Protein AF-A0A3D3JYZ5-F1 (afdb_monomer_lite)

Radius of gyration: 12.78 Å; chains: 1; bounding box: 34×22×33 Å

Foldseek 3Di:
DDEDEECEAEEQEDEEEYEYAAEHAYQEAEEHYEYAAEYAYAEYEEEYHYAAEYYYAAYAYEYHYQEYEYQAYHEEYEHQEYEYQHYNY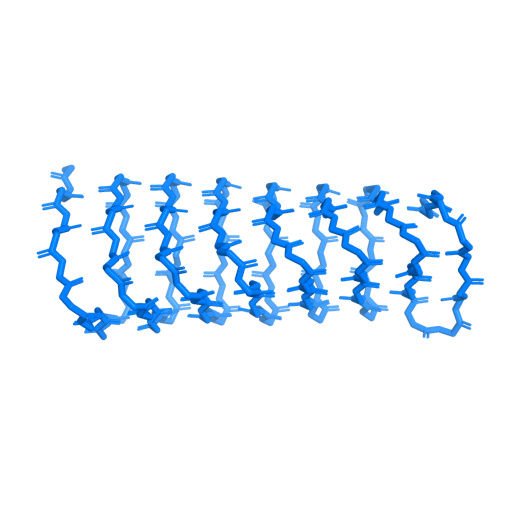KYAHQWYYHNPDIDGGIDD

pLDDT: mean 88.91, std 12.92, range [41.28, 98.38]

Secondary structure (DSSP, 8-state):
-EEEEEEEEEEEEEEEEEEEEEEEEEEEEEEEEEESSEEEEEEEEEEEEESSEEEEEEEEEEEESSEEEEEEEEEEEESSEEEEEEEEEEEEEEEEEETTEEEEEEE-

Sequence (108 aa):
MAIAISAYHHAMITNGISANFYNNTSGKLNGIHVSGFANNSDKGAGITVAAMGNYSENFSGIQLAFFNKAKSMKGVQIGLSNKSDKLKGLQVGLWNKNGKRSLPIFNF

Structure (mmCIF, N/CA/C/O backbone):
data_AF-A0A3D3JYZ5-F1
#
_entry.id   AF-A0A3D3JYZ5-F1
#
loop_
_atom_site.group_PDB
_atom_site.id
_atom_site.type_symbol
_atom_site.label_atom_id
_atom_site.label_alt_id
_atom_site.label_comp_id
_atom_site.label_asym_id
_atom_site.label_entity_id
_atom_site.label_seq_id
_atom_site.pdbx_PDB_ins_code
_atom_site.Cartn_x
_atom_site.Cartn_y
_atom_site.Cartn_z
_atom_site.occupancy
_atom_site.B_iso_or_equiv
_atom_site.auth_seq_id
_atom_site.auth_comp_id
_atom_site.auth_asym_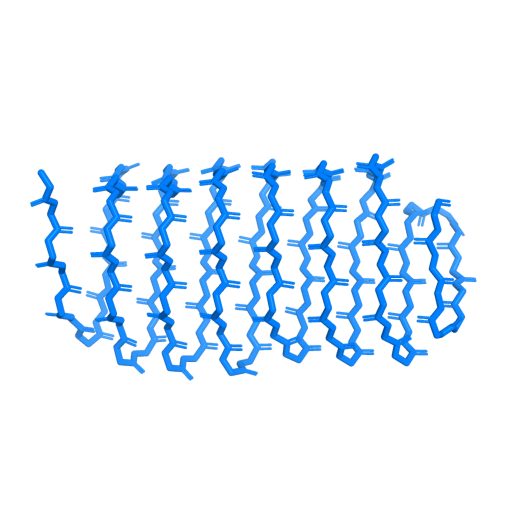id
_atom_site.auth_atom_id
_atom_site.pdbx_PDB_model_num
ATOM 1 N N . MET A 1 1 ? 19.780 -0.769 -8.749 1.00 41.28 1 MET A N 1
ATOM 2 C CA . MET A 1 1 ? 18.498 -0.119 -9.092 1.00 41.28 1 MET A CA 1
ATOM 3 C C . MET A 1 1 ? 17.865 -0.949 -10.193 1.00 41.28 1 MET A C 1
ATOM 5 O O . MET A 1 1 ? 18.405 -0.965 -11.286 1.00 41.28 1 MET A O 1
ATOM 9 N N . ALA A 1 2 ? 16.835 -1.741 -9.883 1.00 45.06 2 ALA A N 1
ATOM 10 C CA . ALA A 1 2 ? 16.169 -2.574 -10.882 1.00 45.06 2 ALA A CA 1
ATOM 11 C C . ALA A 1 2 ? 14.956 -1.809 -11.418 1.00 45.06 2 ALA A C 1
ATOM 13 O O . ALA A 1 2 ? 14.062 -1.493 -10.639 1.00 45.06 2 ALA A O 1
ATOM 14 N N . ILE A 1 3 ? 14.963 -1.478 -12.710 1.00 51.19 3 ILE A N 1
ATOM 15 C CA . ILE A 1 3 ? 13.788 -0.994 -13.439 1.00 51.19 3 ILE A CA 1
ATOM 16 C C . ILE A 1 3 ? 13.176 -2.231 -14.087 1.00 51.19 3 ILE A C 1
ATOM 18 O O . ILE A 1 3 ? 13.735 -2.767 -15.039 1.00 51.19 3 ILE A O 1
ATOM 22 N N . ALA A 1 4 ? 12.078 -2.731 -13.525 1.00 56.44 4 ALA A N 1
ATOM 23 C CA . ALA A 1 4 ? 11.367 -3.881 -14.073 1.00 56.44 4 ALA A CA 1
ATOM 24 C C . ALA A 1 4 ? 10.090 -3.403 -14.770 1.00 56.44 4 ALA A C 1
ATOM 26 O O . ALA A 1 4 ? 9.248 -2.763 -14.133 1.00 56.44 4 ALA A O 1
ATOM 27 N N . ILE A 1 5 ? 9.975 -3.718 -16.064 1.00 56.88 5 ILE A N 1
ATOM 28 C CA . ILE A 1 5 ? 8.751 -3.596 -16.857 1.00 56.88 5 ILE A CA 1
ATOM 29 C C . ILE A 1 5 ? 8.324 -5.012 -17.217 1.00 56.88 5 ILE A C 1
ATOM 31 O O . ILE A 1 5 ? 9.028 -5.704 -17.947 1.00 56.88 5 ILE A O 1
ATOM 35 N N . SER A 1 6 ? 7.209 -5.478 -16.662 1.00 61.19 6 SER A N 1
ATOM 36 C CA . SER A 1 6 ? 6.728 -6.839 -16.911 1.00 61.19 6 SER A CA 1
ATOM 37 C C . SER A 1 6 ? 5.203 -6.897 -16.941 1.00 61.19 6 SER A C 1
ATOM 39 O O . SER A 1 6 ? 4.525 -6.112 -16.274 1.00 61.19 6 SER A O 1
ATOM 41 N N . ALA A 1 7 ? 4.654 -7.827 -17.727 1.00 58.66 7 ALA A N 1
ATOM 42 C CA . ALA A 1 7 ? 3.223 -8.126 -17.707 1.00 58.66 7 ALA A CA 1
ATOM 43 C C . ALA A 1 7 ? 2.822 -8.735 -16.351 1.00 58.66 7 ALA A C 1
ATOM 45 O O . ALA A 1 7 ? 1.849 -8.300 -15.740 1.00 58.66 7 ALA A O 1
ATOM 46 N N . TYR A 1 8 ? 3.643 -9.659 -15.841 1.00 54.28 8 TYR A N 1
ATOM 47 C CA . TYR A 1 8 ? 3.535 -10.256 -14.513 1.00 54.28 8 TYR A CA 1
ATOM 48 C C . TYR A 1 8 ? 4.908 -10.261 -13.845 1.00 54.28 8 TYR A C 1
ATOM 50 O O . TYR A 1 8 ? 5.860 -10.812 -14.396 1.00 54.28 8 TYR A O 1
ATOM 58 N N . HIS A 1 9 ? 5.000 -9.680 -12.649 1.00 61.19 9 HIS A N 1
ATOM 59 C CA . HIS A 1 9 ? 6.225 -9.695 -11.856 1.00 61.19 9 HIS A CA 1
ATOM 60 C C . HIS A 1 9 ? 6.062 -10.655 -10.680 1.00 61.19 9 HIS A C 1
ATOM 62 O O . HIS A 1 9 ? 5.238 -10.406 -9.797 1.00 61.19 9 HIS A O 1
ATOM 68 N N . HIS A 1 10 ? 6.846 -11.734 -10.654 1.00 66.62 10 HIS A N 1
ATOM 69 C CA . HIS A 1 10 ? 6.949 -12.633 -9.507 1.00 66.62 10 HIS A CA 1
ATOM 70 C C . HIS A 1 10 ? 8.393 -12.626 -9.007 1.00 66.62 10 HIS A C 1
ATOM 72 O O . HIS A 1 10 ? 9.286 -13.130 -9.685 1.00 66.62 10 HIS A O 1
ATOM 78 N N . ALA A 1 11 ? 8.642 -12.017 -7.849 1.00 66.31 11 ALA A N 1
ATOM 79 C CA . ALA A 1 11 ? 9.991 -11.905 -7.301 1.00 66.31 11 ALA A CA 1
ATOM 80 C C . ALA A 1 11 ? 9.994 -12.082 -5.784 1.00 66.31 11 ALA A C 1
ATOM 82 O O . ALA A 1 11 ? 9.121 -11.590 -5.080 1.00 66.31 11 ALA A O 1
ATOM 83 N N . MET A 1 12 ? 11.017 -12.728 -5.227 1.00 67.19 12 MET A N 1
ATOM 84 C CA . MET A 1 12 ? 11.136 -12.802 -3.765 1.00 67.19 12 MET A CA 1
ATOM 85 C C . MET A 1 12 ? 11.410 -11.424 -3.144 1.00 67.19 12 MET A C 1
ATOM 87 O O . MET A 1 12 ? 10.948 -11.134 -2.040 1.00 67.19 12 MET A O 1
ATOM 91 N N . ILE A 1 13 ? 12.149 -10.565 -3.854 1.00 74.44 13 ILE A N 1
ATOM 92 C CA . ILE A 1 13 ? 12.526 -9.222 -3.412 1.00 74.44 13 ILE A CA 1
ATOM 93 C C . ILE A 1 13 ? 12.553 -8.285 -4.622 1.00 74.44 13 ILE A C 1
ATOM 95 O O . ILE A 1 13 ? 13.310 -8.516 -5.561 1.00 74.44 13 ILE A O 1
ATOM 99 N N . THR A 1 14 ? 11.797 -7.193 -4.557 1.00 79.88 14 THR A N 1
ATOM 100 C CA . THR A 1 14 ? 11.831 -6.105 -5.537 1.00 79.88 14 THR A CA 1
ATOM 101 C C . THR A 1 14 ? 12.258 -4.832 -4.820 1.00 79.88 14 THR A C 1
ATOM 103 O O . THR A 1 14 ? 11.515 -4.320 -3.986 1.00 79.88 14 THR A O 1
ATOM 106 N N . ASN A 1 15 ? 13.461 -4.334 -5.118 1.00 84.38 15 ASN A N 1
ATOM 107 C CA . ASN A 1 15 ? 13.972 -3.072 -4.579 1.00 84.38 15 ASN A CA 1
ATOM 108 C C . ASN A 1 15 ? 14.173 -2.059 -5.716 1.00 84.38 15 ASN A C 1
ATOM 110 O O . ASN A 1 15 ? 14.859 -2.366 -6.696 1.00 84.38 15 ASN A O 1
ATOM 114 N N . GLY A 1 16 ? 13.663 -0.839 -5.560 1.00 87.38 16 GLY A N 1
ATOM 115 C CA . GLY A 1 16 ? 13.878 0.261 -6.502 1.00 87.38 16 GLY A CA 1
ATOM 116 C C . GLY A 1 16 ? 12.583 0.800 -7.096 1.00 87.38 16 GLY A C 1
ATOM 117 O O . GLY A 1 16 ? 11.636 1.068 -6.364 1.00 87.38 16 GLY A O 1
ATOM 118 N N . ILE A 1 17 ? 12.566 1.016 -8.412 1.00 85.94 17 ILE A N 1
ATOM 119 C CA . ILE A 1 17 ? 11.413 1.569 -9.127 1.00 85.94 17 ILE A CA 1
ATOM 120 C C . ILE A 1 17 ? 10.905 0.513 -10.105 1.00 85.94 17 ILE A C 1
ATOM 122 O O . ILE A 1 17 ? 11.662 0.078 -10.964 1.00 85.94 17 ILE A O 1
ATOM 126 N N . SER A 1 18 ? 9.640 0.104 -10.014 1.00 85.75 18 SER A N 1
ATOM 127 C CA . SER A 1 18 ? 9.058 -0.854 -10.970 1.00 85.75 18 SER A CA 1
ATOM 128 C C . SER A 1 18 ? 7.757 -0.344 -11.572 1.00 85.75 18 SER A C 1
ATOM 130 O O . SER A 1 18 ? 6.948 0.238 -10.849 1.00 85.75 18 SER A O 1
ATOM 132 N N . ALA A 1 19 ? 7.520 -0.659 -12.843 1.00 83.31 19 ALA A N 1
ATOM 133 C CA . ALA A 1 19 ? 6.271 -0.385 -13.542 1.00 83.31 19 ALA A CA 1
ATOM 134 C C . ALA A 1 19 ? 5.737 -1.689 -14.153 1.00 83.31 19 ALA A C 1
ATOM 136 O O . ALA A 1 19 ? 6.328 -2.223 -15.082 1.00 83.31 19 ALA A O 1
ATOM 137 N N . ASN A 1 20 ? 4.636 -2.233 -13.641 1.00 83.25 20 ASN A N 1
ATOM 138 C CA . ASN A 1 20 ? 4.088 -3.518 -14.090 1.00 83.25 20 ASN A CA 1
ATOM 139 C C . ASN A 1 20 ? 2.750 -3.309 -14.798 1.00 83.25 20 ASN A C 1
ATOM 141 O O . ASN A 1 20 ? 1.953 -2.473 -14.381 1.00 83.25 20 ASN A O 1
ATOM 145 N N . PHE A 1 21 ? 2.477 -4.072 -15.854 1.00 76.12 21 PHE A N 1
ATOM 146 C CA . PHE A 1 21 ? 1.260 -3.880 -16.650 1.00 76.12 21 PHE A CA 1
ATOM 147 C C . PHE A 1 21 ? 0.014 -4.453 -15.960 1.00 76.12 21 PHE A C 1
ATOM 149 O O . PHE A 1 21 ? -1.027 -3.808 -15.956 1.00 76.12 21 PHE A O 1
ATOM 156 N N . TYR A 1 22 ? 0.123 -5.630 -15.334 1.00 75.69 22 TYR A N 1
ATOM 157 C CA . TYR A 1 22 ? -0.970 -6.248 -14.577 1.00 75.69 22 TYR A CA 1
ATOM 158 C C . TYR A 1 22 ? -0.644 -6.330 -13.087 1.00 75.69 22 TYR A C 1
ATOM 160 O O . TYR A 1 22 ? -1.026 -5.442 -12.324 1.00 75.69 22 TYR A O 1
ATOM 168 N N . ASN A 1 23 ? 0.073 -7.374 -12.664 1.00 75.75 23 ASN A N 1
ATOM 169 C CA . ASN A 1 23 ? 0.257 -7.684 -11.249 1.00 75.75 23 ASN A CA 1
ATOM 170 C C . ASN A 1 23 ? 1.727 -7.740 -10.850 1.00 75.75 23 ASN A C 1
ATOM 172 O O . ASN A 1 23 ? 2.553 -8.343 -11.539 1.00 75.75 23 ASN A O 1
ATOM 176 N N . ASN A 1 24 ? 2.018 -7.194 -9.670 1.00 76.56 24 ASN A N 1
ATOM 177 C CA . ASN A 1 24 ? 3.263 -7.442 -8.958 1.00 76.56 24 ASN A CA 1
ATOM 178 C C . ASN A 1 24 ? 2.983 -8.315 -7.737 1.00 76.56 24 ASN A C 1
ATOM 180 O O . ASN A 1 24 ? 2.276 -7.894 -6.829 1.00 76.56 24 ASN A O 1
ATOM 184 N N . THR A 1 25 ? 3.525 -9.528 -7.713 1.00 80.12 25 THR A N 1
ATOM 185 C CA . THR A 1 25 ? 3.512 -10.393 -6.532 1.00 80.12 25 THR A CA 1
ATOM 186 C C . THR A 1 25 ? 4.944 -10.534 -6.048 1.00 80.12 25 THR A C 1
ATOM 188 O O . THR A 1 25 ? 5.737 -11.231 -6.679 1.00 80.12 25 THR A O 1
ATOM 191 N N . SER A 1 26 ? 5.288 -9.867 -4.945 1.00 78.44 26 SER A N 1
ATOM 192 C CA . SER A 1 26 ? 6.632 -9.977 -4.378 1.00 78.44 26 SER A CA 1
ATOM 193 C C . SER A 1 26 ? 6.643 -10.170 -2.875 1.00 78.44 26 SER A C 1
ATOM 195 O O . SER A 1 26 ? 5.990 -9.423 -2.162 1.00 78.44 26 SER A O 1
ATOM 197 N N . GLY A 1 27 ? 7.464 -11.090 -2.364 1.00 82.31 27 GLY A N 1
ATOM 198 C CA . GLY A 1 27 ? 7.608 -11.283 -0.913 1.00 82.31 27 GLY A CA 1
ATOM 199 C C . GLY A 1 27 ? 8.053 -9.998 -0.200 1.00 82.31 27 GLY A C 1
ATOM 200 O O . GLY A 1 27 ? 7.463 -9.589 0.802 1.00 82.31 27 GLY A O 1
ATOM 201 N N . LYS A 1 28 ? 9.057 -9.306 -0.755 1.00 85.88 28 LYS A N 1
ATOM 202 C CA . LYS A 1 28 ? 9.489 -7.968 -0.320 1.00 85.88 28 LYS A CA 1
ATOM 203 C C . LYS A 1 28 ? 9.368 -6.943 -1.440 1.00 85.88 28 LYS A C 1
ATOM 205 O O . LYS A 1 28 ? 9.814 -7.207 -2.553 1.00 85.88 28 LYS A O 1
ATOM 210 N N . LEU A 1 29 ? 8.829 -5.769 -1.129 1.00 88.06 29 LEU A N 1
ATOM 211 C CA . LEU A 1 29 ? 8.508 -4.738 -2.114 1.00 88.06 29 LEU A CA 1
ATOM 212 C C . LEU A 1 29 ? 8.928 -3.360 -1.565 1.00 88.06 29 LEU A C 1
ATOM 214 O O . LEU A 1 29 ? 8.201 -2.752 -0.780 1.00 88.06 29 LEU A O 1
ATOM 218 N N . ASN A 1 30 ? 10.145 -2.913 -1.896 1.00 91.50 30 ASN A N 1
ATOM 219 C CA . ASN A 1 30 ? 10.738 -1.687 -1.351 1.00 91.50 30 ASN A CA 1
ATOM 220 C C . ASN A 1 30 ? 11.058 -0.655 -2.439 1.00 91.50 30 ASN A C 1
ATOM 222 O O . ASN A 1 30 ? 11.884 -0.907 -3.317 1.00 91.50 30 ASN A O 1
ATOM 226 N N . GLY A 1 31 ? 10.512 0.550 -2.304 1.00 92.69 31 GLY A N 1
ATOM 227 C CA . GLY A 1 31 ? 10.744 1.662 -3.221 1.00 92.69 31 GLY A CA 1
ATOM 228 C C . GLY A 1 31 ? 9.447 2.191 -3.820 1.00 92.69 31 GLY A C 1
ATOM 229 O O . GLY A 1 31 ? 8.475 2.385 -3.092 1.00 92.69 31 GLY A O 1
ATOM 230 N N . ILE A 1 32 ? 9.439 2.478 -5.122 1.00 92.56 32 ILE A N 1
ATOM 231 C CA . ILE A 1 32 ? 8.287 3.054 -5.829 1.00 92.56 32 ILE A CA 1
ATOM 232 C C . ILE A 1 32 ? 7.782 2.049 -6.856 1.00 92.56 32 ILE A C 1
ATOM 234 O O . ILE A 1 32 ? 8.488 1.688 -7.793 1.00 92.56 32 ILE A O 1
ATOM 238 N N . HIS A 1 33 ? 6.545 1.600 -6.703 1.00 91.94 33 HIS A N 1
ATOM 239 C CA . HIS A 1 33 ? 5.998 0.546 -7.542 1.00 91.94 33 HIS A CA 1
ATOM 240 C C . HIS A 1 33 ? 4.646 0.962 -8.089 1.00 91.94 33 HIS A C 1
ATOM 242 O O . HIS A 1 33 ? 3.719 1.234 -7.332 1.00 91.94 33 HIS A O 1
ATOM 248 N N . VAL A 1 34 ? 4.543 0.990 -9.411 1.00 91.44 34 VAL A N 1
ATOM 249 C CA . VAL A 1 34 ? 3.306 1.268 -10.131 1.00 91.44 34 VAL A CA 1
ATOM 250 C C . VAL A 1 34 ? 2.895 -0.013 -10.839 1.00 91.44 34 VAL A C 1
ATOM 252 O O . VAL A 1 34 ? 3.701 -0.613 -11.545 1.00 91.44 34 VAL A O 1
ATOM 255 N N . SER A 1 35 ? 1.659 -0.451 -10.640 1.00 89.81 35 SER A N 1
ATOM 256 C CA . SER A 1 35 ? 1.104 -1.625 -11.312 1.00 89.81 35 SER A CA 1
ATOM 257 C C . SER A 1 35 ? -0.237 -1.275 -11.943 1.00 89.81 35 SER A C 1
ATOM 259 O O . SER A 1 35 ? -1.045 -0.578 -11.337 1.00 89.81 35 SER A O 1
ATOM 261 N N . GLY A 1 36 ? -0.497 -1.750 -13.158 1.00 86.81 36 GLY A N 1
ATOM 262 C CA . GLY A 1 36 ? -1.746 -1.444 -13.855 1.00 86.81 36 GLY A CA 1
ATOM 263 C C . GLY A 1 36 ? -2.979 -2.050 -13.185 1.00 86.81 36 GLY A C 1
ATOM 264 O O . GLY A 1 36 ? -4.047 -1.457 -13.267 1.00 86.81 36 GLY A O 1
ATOM 265 N N . PHE A 1 37 ? -2.848 -3.169 -12.460 1.00 89.81 37 PHE A N 1
ATOM 266 C CA . PHE A 1 37 ? -3.969 -3.830 -11.788 1.00 89.81 37 PHE A CA 1
ATOM 267 C C . PHE A 1 37 ? -3.782 -3.921 -10.269 1.00 89.81 37 PHE A C 1
ATOM 269 O O . PHE A 1 37 ? -4.487 -3.223 -9.538 1.00 89.81 37 PHE A O 1
ATOM 276 N N . ALA A 1 38 ? -2.840 -4.734 -9.773 1.00 90.31 38 ALA A N 1
ATOM 277 C CA . ALA A 1 38 ? -2.642 -4.922 -8.333 1.00 90.31 38 ALA A CA 1
ATOM 278 C C . ALA A 1 38 ? -1.181 -5.147 -7.903 1.00 90.31 38 ALA A C 1
ATOM 280 O O . ALA A 1 38 ? -0.350 -5.663 -8.651 1.00 90.31 38 ALA A O 1
ATOM 281 N N . ASN A 1 39 ? -0.885 -4.803 -6.647 1.00 91.12 39 ASN A N 1
ATOM 282 C CA . ASN A 1 39 ? 0.351 -5.171 -5.952 1.00 91.12 39 ASN A CA 1
ATOM 283 C C . ASN A 1 39 ? 0.025 -6.111 -4.785 1.00 91.12 39 ASN A C 1
ATOM 285 O O . ASN A 1 39 ? -0.890 -5.837 -4.012 1.00 91.12 39 ASN A O 1
ATOM 289 N N . ASN A 1 40 ? 0.793 -7.184 -4.615 1.00 92.00 40 ASN A N 1
ATOM 290 C CA . ASN A 1 40 ? 0.692 -8.112 -3.495 1.00 92.00 40 ASN A CA 1
ATOM 291 C C . ASN A 1 40 ? 2.072 -8.337 -2.870 1.00 92.00 40 ASN A C 1
ATOM 293 O O . ASN A 1 40 ? 3.020 -8.677 -3.581 1.00 92.00 40 ASN A O 1
ATOM 297 N N . SER A 1 41 ? 2.191 -8.151 -1.552 1.00 92.38 41 SER A N 1
ATOM 298 C CA . SER A 1 41 ? 3.471 -8.322 -0.857 1.00 92.38 41 SER A CA 1
ATOM 299 C C . SER A 1 41 ? 3.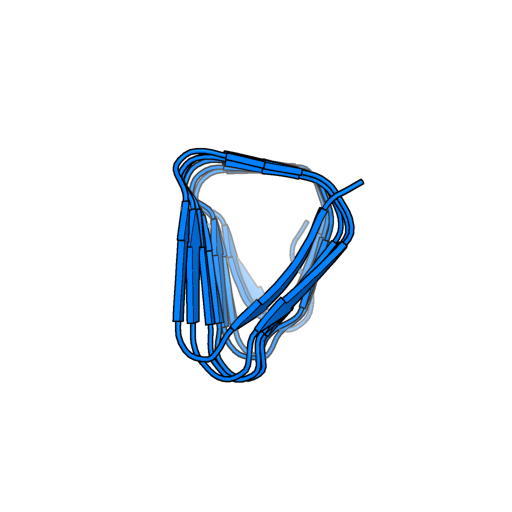387 -8.751 0.600 1.00 92.38 41 SER A C 1
ATOM 301 O O . SER A 1 41 ? 2.515 -8.312 1.335 1.00 92.38 41 SER A O 1
ATOM 303 N N . ASP A 1 42 ? 4.335 -9.550 1.083 1.00 93.00 42 ASP A N 1
ATOM 304 C CA . ASP A 1 42 ? 4.353 -9.900 2.511 1.00 93.00 42 ASP A CA 1
ATOM 305 C C . ASP A 1 42 ? 4.909 -8.745 3.351 1.00 93.00 42 ASP A C 1
ATOM 307 O O . ASP A 1 42 ? 4.411 -8.411 4.431 1.00 93.00 42 ASP A O 1
ATOM 311 N N . LYS A 1 43 ? 5.968 -8.108 2.852 1.00 93.06 43 LYS A N 1
ATOM 312 C CA . LYS A 1 43 ? 6.582 -6.935 3.470 1.00 93.06 43 LYS A CA 1
ATOM 313 C C . LYS A 1 43 ? 6.835 -5.874 2.414 1.00 93.06 43 LYS A C 1
ATOM 315 O O . LYS A 1 43 ? 7.420 -6.170 1.379 1.00 93.06 43 LYS A O 1
ATOM 320 N N . GLY A 1 44 ? 6.485 -4.628 2.692 1.00 93.44 44 GLY A N 1
ATOM 321 C CA . GLY A 1 44 ? 6.824 -3.541 1.785 1.00 93.44 44 GLY A CA 1
ATOM 322 C C . GLY A 1 44 ? 7.112 -2.226 2.480 1.00 93.44 44 GLY A C 1
ATOM 323 O O . GLY A 1 44 ? 6.631 -1.970 3.587 1.00 93.44 44 GLY A O 1
ATOM 324 N N . ALA A 1 45 ? 7.920 -1.400 1.825 1.00 95.56 45 ALA A N 1
ATOM 325 C CA . ALA A 1 45 ? 8.227 -0.058 2.281 1.00 95.56 45 ALA A CA 1
ATOM 326 C C . ALA A 1 45 ? 8.371 0.917 1.109 1.00 95.56 45 ALA A C 1
ATOM 328 O O . ALA A 1 45 ? 9.104 0.647 0.164 1.00 95.56 45 ALA A O 1
ATOM 329 N N . GLY A 1 46 ? 7.712 2.072 1.179 1.00 96.38 46 GLY A N 1
ATOM 330 C CA . GLY A 1 46 ? 7.764 3.094 0.129 1.00 96.38 46 GLY A CA 1
ATOM 331 C C . GLY A 1 46 ? 6.392 3.418 -0.455 1.00 96.38 46 GLY A C 1
ATOM 332 O O . GLY A 1 46 ? 5.417 3.509 0.286 1.00 96.38 46 GLY A O 1
ATOM 333 N N . ILE A 1 47 ? 6.314 3.643 -1.765 1.00 96.75 47 ILE A N 1
ATOM 334 C CA . ILE A 1 47 ? 5.100 4.095 -2.453 1.00 96.75 47 ILE A CA 1
ATOM 335 C C . ILE A 1 47 ? 4.628 2.996 -3.399 1.00 96.75 47 ILE A C 1
ATOM 337 O O . ILE A 1 47 ? 5.362 2.563 -4.283 1.00 96.75 47 ILE A O 1
ATOM 341 N N . THR A 1 48 ? 3.384 2.564 -3.230 1.00 96.19 48 THR A N 1
ATOM 342 C CA . THR A 1 48 ? 2.734 1.597 -4.121 1.00 96.19 48 THR A CA 1
ATOM 343 C C . THR A 1 48 ? 1.494 2.218 -4.734 1.00 96.19 48 THR A C 1
ATOM 345 O O . THR A 1 48 ? 0.667 2.798 -4.031 1.00 96.19 48 THR A O 1
ATOM 348 N N . VAL A 1 49 ? 1.384 2.105 -6.053 1.00 95.50 49 VAL A N 1
ATOM 349 C CA . VAL A 1 49 ? 0.257 2.585 -6.845 1.00 95.50 49 VAL A CA 1
ATOM 350 C C . VAL A 1 49 ? -0.284 1.415 -7.652 1.00 95.50 49 VAL A C 1
ATOM 352 O O . VAL A 1 49 ? 0.477 0.709 -8.318 1.00 95.50 49 VAL A O 1
ATOM 355 N N . ALA A 1 50 ? -1.590 1.201 -7.583 1.00 94.56 50 ALA A N 1
ATOM 356 C CA . ALA A 1 50 ? -2.298 0.223 -8.392 1.00 94.56 50 ALA A CA 1
ATOM 357 C C . ALA A 1 50 ? -3.675 0.758 -8.780 1.00 94.56 50 ALA A C 1
ATOM 359 O O . ALA A 1 50 ? -4.276 1.489 -8.001 1.00 94.56 50 ALA A O 1
ATOM 360 N N . ALA A 1 51 ? -4.209 0.394 -9.949 1.00 92.31 51 ALA A N 1
ATOM 361 C CA . ALA A 1 51 ? -5.567 0.817 -10.298 1.00 92.31 51 ALA A CA 1
ATOM 362 C C . ALA A 1 51 ? -6.608 0.142 -9.390 1.00 92.31 51 ALA A C 1
ATOM 364 O O . ALA A 1 51 ? -7.474 0.807 -8.826 1.00 92.31 51 ALA A O 1
ATOM 365 N N . MET A 1 52 ? -6.498 -1.177 -9.197 1.00 94.19 52 MET A N 1
ATOM 366 C CA . MET A 1 52 ? -7.459 -1.934 -8.401 1.00 94.19 52 MET A CA 1
ATOM 367 C C . MET A 1 52 ? -7.060 -2.059 -6.941 1.00 94.19 52 MET A C 1
ATOM 369 O O . MET A 1 52 ? -7.831 -1.633 -6.081 1.00 94.19 52 MET A O 1
ATOM 373 N N . GLY A 1 53 ? -5.893 -2.631 -6.628 1.00 94.38 53 GLY A N 1
ATOM 374 C CA . GLY A 1 53 ? -5.593 -2.870 -5.220 1.00 94.38 53 GLY A CA 1
ATOM 375 C C . GLY A 1 53 ? -4.149 -3.103 -4.815 1.00 94.38 53 GLY A C 1
ATOM 376 O O . GLY A 1 53 ? -3.348 -3.666 -5.554 1.00 94.38 53 GLY A O 1
ATOM 377 N N . ASN A 1 54 ? -3.846 -2.702 -3.582 1.00 96.62 54 ASN A N 1
ATOM 378 C CA . ASN A 1 54 ? -2.596 -3.013 -2.898 1.00 96.62 54 ASN A CA 1
ATOM 379 C C . ASN A 1 54 ? -2.889 -3.937 -1.713 1.00 96.62 54 ASN A C 1
ATOM 381 O O . ASN A 1 54 ? -3.665 -3.589 -0.820 1.00 96.62 54 ASN A O 1
ATOM 385 N N . TYR A 1 55 ? -2.250 -5.101 -1.688 1.00 95.81 55 TYR A N 1
ATOM 386 C CA . TYR A 1 55 ? -2.417 -6.125 -0.665 1.00 95.81 55 TYR A CA 1
ATOM 387 C C . TYR A 1 55 ? -1.091 -6.385 0.033 1.00 95.81 55 TYR A C 1
ATOM 389 O O . TYR A 1 55 ? -0.059 -6.590 -0.609 1.00 95.81 55 TYR A O 1
ATOM 397 N N . SER A 1 56 ? -1.112 -6.358 1.365 1.00 96.12 56 SER A N 1
ATOM 398 C CA . SER A 1 56 ? 0.097 -6.578 2.147 1.00 96.12 56 SER A CA 1
ATOM 399 C C . SER A 1 56 ? -0.112 -7.205 3.524 1.00 96.12 56 SER A C 1
ATOM 401 O O . SER A 1 56 ? -1.134 -6.997 4.177 1.00 96.12 56 SER A O 1
ATOM 403 N N . GLU A 1 57 ? 0.869 -7.969 4.001 1.00 96.50 57 GLU A N 1
ATOM 404 C CA . GLU A 1 57 ? 0.920 -8.390 5.410 1.00 96.50 57 GLU A CA 1
ATOM 405 C C . GLU A 1 57 ? 1.468 -7.234 6.269 1.00 96.50 57 GLU A C 1
ATOM 407 O O . GLU A 1 57 ? 0.786 -6.746 7.168 1.00 96.50 57 GLU A O 1
ATOM 412 N N . ASN A 1 58 ? 2.665 -6.723 5.971 1.00 97.19 58 ASN A N 1
ATOM 413 C CA . ASN A 1 58 ? 3.260 -5.592 6.688 1.00 97.19 58 ASN A CA 1
ATOM 414 C C . ASN A 1 58 ? 3.727 -4.518 5.708 1.00 97.19 58 ASN A C 1
ATOM 416 O O . ASN A 1 58 ? 4.614 -4.776 4.899 1.00 97.19 58 ASN A O 1
ATOM 420 N N . PHE A 1 59 ? 3.199 -3.302 5.813 1.00 97.75 59 PHE A N 1
ATOM 421 C CA . PHE A 1 59 ? 3.566 -2.222 4.903 1.00 97.75 59 PHE A CA 1
ATOM 422 C C . PHE A 1 59 ? 3.914 -0.930 5.640 1.00 97.75 59 PHE A C 1
ATOM 424 O O . PHE A 1 59 ? 3.262 -0.564 6.619 1.00 97.75 59 PHE A O 1
ATOM 431 N N . SER A 1 60 ? 4.959 -0.249 5.170 1.00 98.12 60 SER A N 1
ATOM 432 C CA . SER A 1 60 ? 5.431 1.023 5.713 1.00 98.12 60 SER A CA 1
ATOM 433 C C . SER A 1 60 ? 5.589 2.070 4.610 1.00 98.12 60 SER A C 1
ATOM 435 O O . SER A 1 60 ? 6.596 2.084 3.909 1.00 98.12 60 SER A O 1
ATOM 437 N N . GLY A 1 61 ? 4.630 2.977 4.459 1.00 97.69 61 GLY A N 1
ATOM 438 C CA . GLY A 1 61 ? 4.695 4.037 3.454 1.00 97.69 61 GLY A CA 1
ATOM 439 C C . GLY A 1 61 ? 3.323 4.445 2.939 1.00 97.69 61 GLY A C 1
ATOM 440 O O . GLY A 1 61 ? 2.414 4.654 3.738 1.00 97.69 61 GLY A O 1
ATOM 441 N N . ILE A 1 62 ? 3.179 4.580 1.620 1.00 98.19 62 ILE A N 1
ATOM 442 C CA . ILE A 1 62 ? 1.961 5.058 0.959 1.00 98.19 62 ILE A CA 1
ATOM 443 C C . ILE A 1 62 ? 1.402 3.972 0.033 1.00 98.19 62 ILE A C 1
ATOM 445 O O . ILE A 1 62 ? 2.123 3.424 -0.804 1.00 98.19 62 ILE A O 1
ATOM 449 N N . GLN A 1 63 ? 0.110 3.676 0.170 1.00 98.25 63 GLN A N 1
ATOM 450 C CA . GLN A 1 63 ? -0.643 2.819 -0.748 1.00 98.25 63 GLN A CA 1
ATOM 451 C C . GLN A 1 63 ? -1.741 3.636 -1.428 1.00 98.25 63 GLN A C 1
ATOM 453 O O . GLN A 1 63 ? -2.584 4.219 -0.747 1.00 98.25 63 GLN A O 1
ATOM 458 N N . LEU A 1 64 ? -1.725 3.675 -2.759 1.00 97.94 64 LEU A N 1
ATOM 459 C CA . LEU A 1 64 ? -2.720 4.338 -3.600 1.00 97.94 64 LEU A CA 1
ATOM 460 C C . LEU A 1 64 ? -3.365 3.299 -4.520 1.00 97.94 64 LEU A C 1
ATOM 462 O O . LEU A 1 64 ? -2.688 2.727 -5.373 1.00 97.94 64 LEU A O 1
ATOM 466 N N . ALA A 1 65 ? -4.652 3.031 -4.324 1.00 97.25 65 ALA A N 1
ATOM 467 C CA . ALA A 1 65 ? -5.469 2.170 -5.182 1.00 97.25 65 ALA A CA 1
ATOM 468 C C . ALA A 1 65 ? -6.946 2.314 -4.824 1.00 97.25 65 ALA A C 1
ATOM 470 O O . ALA A 1 65 ? -7.259 2.855 -3.769 1.00 97.25 65 ALA A O 1
ATOM 471 N N . PHE A 1 66 ? -7.871 1.781 -5.627 1.00 96.88 66 PHE A N 1
ATOM 472 C CA . PHE A 1 66 ? -9.271 1.716 -5.194 1.00 96.88 66 PHE A CA 1
ATOM 473 C C . PHE A 1 66 ? -9.450 0.914 -3.901 1.00 96.88 66 PHE A C 1
ATOM 475 O O . PHE A 1 66 ? -10.211 1.338 -3.028 1.00 96.88 66 PHE A O 1
ATOM 482 N N . PHE A 1 67 ? -8.718 -0.191 -3.746 1.00 97.12 67 PHE A N 1
ATOM 483 C CA . PHE A 1 67 ? -8.789 -1.058 -2.575 1.00 97.12 67 PHE A CA 1
ATOM 484 C C . PHE A 1 67 ? -7.409 -1.281 -1.956 1.00 97.12 67 PHE A C 1
ATOM 486 O O . PHE A 1 67 ? -6.555 -1.948 -2.532 1.00 97.12 67 PHE A O 1
ATOM 493 N N . ASN A 1 68 ? -7.192 -0.793 -0.738 1.00 98.00 68 ASN A N 1
ATOM 494 C CA . ASN A 1 68 ? -5.955 -1.059 -0.002 1.00 98.00 68 ASN A CA 1
ATOM 495 C C . ASN A 1 68 ? -6.226 -2.000 1.170 1.00 98.00 68 ASN A C 1
ATOM 497 O O . ASN A 1 68 ? -7.164 -1.800 1.943 1.00 98.00 68 ASN A O 1
ATOM 501 N N . LYS A 1 69 ? -5.385 -3.022 1.336 1.00 97.56 69 LYS A N 1
ATOM 502 C CA . LYS A 1 69 ? -5.460 -3.968 2.449 1.00 97.56 69 LYS A CA 1
ATOM 503 C C . LYS A 1 69 ? -4.069 -4.251 3.002 1.00 97.56 69 LYS A C 1
ATOM 505 O O . LYS A 1 69 ? -3.189 -4.718 2.285 1.00 97.56 69 LYS A O 1
ATOM 510 N N . ALA A 1 70 ? -3.894 -4.032 4.299 1.00 97.25 70 ALA A N 1
ATOM 511 C CA . ALA A 1 70 ? -2.641 -4.295 4.994 1.00 97.25 70 ALA A CA 1
ATOM 512 C C . ALA A 1 70 ? -2.912 -4.849 6.394 1.00 97.25 70 ALA A C 1
ATOM 514 O O . ALA A 1 70 ? -3.579 -4.185 7.174 1.00 97.25 70 ALA A O 1
ATOM 515 N N . LYS A 1 71 ? -2.402 -6.021 6.778 1.00 97.31 71 LYS A N 1
ATOM 516 C CA . LYS A 1 71 ? -2.611 -6.516 8.159 1.00 97.31 71 LYS A CA 1
ATOM 517 C C . LYS A 1 71 ? -1.984 -5.561 9.185 1.00 97.31 71 LYS A C 1
ATOM 519 O O . LYS A 1 71 ? -2.637 -5.167 10.148 1.00 97.31 71 LYS A O 1
ATOM 524 N N . SER A 1 72 ? -0.758 -5.110 8.931 1.00 97.69 72 SER A N 1
ATOM 525 C CA . SER A 1 72 ? -0.067 -4.064 9.688 1.00 97.69 72 SER A CA 1
ATOM 526 C C . SER A 1 72 ? 0.357 -2.935 8.750 1.00 97.69 72 SER A C 1
ATOM 528 O O . SER A 1 72 ? 1.186 -3.143 7.865 1.00 97.69 72 SER A O 1
ATOM 530 N N . MET A 1 73 ? -0.203 -1.744 8.947 1.00 97.88 73 MET A N 1
ATOM 531 C CA . MET A 1 73 ? 0.057 -0.558 8.135 1.00 97.88 73 MET A CA 1
ATOM 532 C C . MET A 1 73 ? 0.717 0.535 8.969 1.00 97.88 73 MET A C 1
ATOM 534 O O . MET A 1 73 ? 0.172 0.960 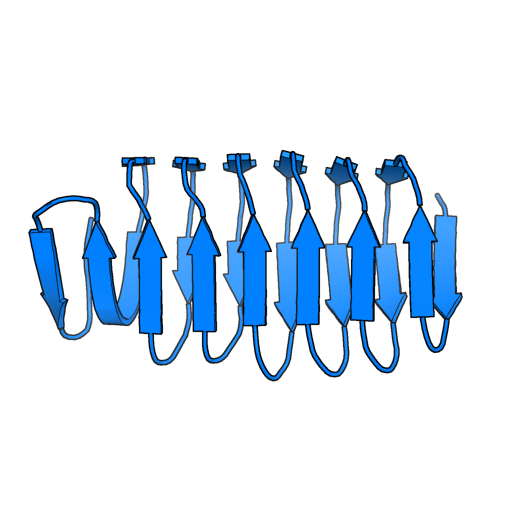9.987 1.00 97.88 73 MET A O 1
ATOM 538 N N . LYS A 1 74 ? 1.861 1.041 8.508 1.00 98.25 74 LYS A N 1
ATOM 539 C CA . LYS A 1 74 ? 2.503 2.255 9.025 1.00 98.25 74 LYS A CA 1
ATOM 540 C C . LYS A 1 74 ? 2.567 3.293 7.905 1.00 98.25 74 LYS A C 1
ATOM 542 O O . LYS A 1 74 ? 3.265 3.074 6.925 1.00 98.25 74 LYS A O 1
ATOM 547 N N . GLY A 1 75 ? 1.856 4.408 8.024 1.00 97.56 75 GLY A N 1
ATOM 548 C CA . GLY A 1 75 ? 1.792 5.434 6.975 1.00 97.56 75 GLY A CA 1
ATOM 549 C C . GLY A 1 75 ? 0.380 5.647 6.435 1.00 97.56 75 GLY A C 1
ATOM 550 O O . GLY A 1 75 ? -0.564 5.677 7.218 1.00 97.56 75 GLY A O 1
ATOM 551 N N . VAL A 1 76 ? 0.233 5.836 5.121 1.00 98.00 76 VAL A N 1
ATOM 552 C CA . VAL A 1 76 ? -1.009 6.334 4.511 1.00 98.00 76 VAL A CA 1
ATOM 553 C C . VAL A 1 76 ? -1.605 5.346 3.507 1.00 98.00 76 VAL A C 1
ATOM 555 O O . VAL A 1 76 ? -0.903 4.851 2.628 1.00 98.00 76 VAL A O 1
ATOM 558 N N . GLN A 1 77 ? -2.906 5.077 3.609 1.00 98.38 77 GLN A N 1
ATOM 559 C CA . GLN A 1 77 ? -3.673 4.388 2.563 1.00 98.38 77 GLN A CA 1
ATOM 560 C C . GLN A 1 77 ? -4.693 5.354 1.961 1.00 98.38 77 GLN A C 1
ATOM 562 O O . GLN A 1 77 ? -5.453 5.976 2.700 1.00 98.38 77 GLN A O 1
ATOM 567 N N . ILE A 1 78 ? -4.714 5.475 0.636 1.00 98.06 78 ILE A N 1
ATOM 568 C CA . ILE A 1 78 ? -5.629 6.347 -0.104 1.00 98.06 78 ILE A CA 1
ATOM 569 C C . ILE A 1 78 ? -6.363 5.501 -1.139 1.00 98.06 78 ILE A C 1
ATOM 571 O O . ILE A 1 78 ? -5.732 4.868 -1.990 1.00 98.06 78 ILE A O 1
ATOM 575 N N . GLY A 1 79 ? -7.691 5.483 -1.059 1.00 96.88 79 GLY A N 1
ATOM 576 C CA . GLY A 1 79 ? -8.522 4.653 -1.923 1.00 96.88 79 GLY A CA 1
ATOM 577 C C . GLY A 1 79 ? -10.012 4.819 -1.695 1.00 96.88 79 GLY A C 1
ATOM 578 O O . GLY A 1 79 ? -10.431 5.602 -0.856 1.00 96.88 79 GLY A O 1
ATOM 579 N N . LEU A 1 80 ? -10.837 4.064 -2.418 1.00 96.50 80 LEU A N 1
ATOM 580 C CA . LEU A 1 80 ? -12.274 4.003 -2.131 1.00 96.50 80 LEU A CA 1
ATOM 581 C C . LEU A 1 80 ? -12.521 3.222 -0.841 1.00 96.50 80 LEU A C 1
ATOM 583 O O . LEU A 1 80 ? -13.321 3.643 -0.005 1.00 96.50 80 LEU A O 1
ATOM 587 N N . SER A 1 81 ? -11.798 2.115 -0.655 1.00 97.19 81 SER A N 1
ATOM 588 C CA . SER A 1 81 ? -11.822 1.365 0.591 1.00 97.19 81 SER A CA 1
ATOM 589 C C . SER A 1 81 ? -10.429 0.996 1.078 1.00 97.19 81 SER A C 1
ATOM 591 O O . SER A 1 81 ? -9.609 0.447 0.342 1.00 97.19 81 SER A O 1
ATOM 593 N N . ASN A 1 82 ? -10.190 1.259 2.359 1.00 98.06 82 ASN A N 1
ATOM 594 C CA . ASN A 1 82 ? -8.942 0.943 3.033 1.00 98.06 82 ASN A CA 1
ATOM 595 C C . ASN A 1 82 ? -9.215 0.002 4.202 1.00 98.06 82 ASN A C 1
ATOM 597 O O . ASN A 1 82 ? -10.125 0.229 5.001 1.00 98.06 82 ASN A O 1
ATOM 601 N N . LYS A 1 83 ? -8.412 -1.052 4.333 1.00 97.81 83 LYS A N 1
ATOM 602 C CA . LYS A 1 83 ? -8.527 -2.022 5.418 1.00 97.81 83 LYS A CA 1
ATOM 603 C C . LYS A 1 83 ? -7.171 -2.304 6.042 1.00 97.81 83 LYS A C 1
ATOM 605 O O . LYS A 1 83 ? -6.209 -2.636 5.353 1.00 97.81 83 LYS A O 1
ATOM 610 N N . SER A 1 84 ? -7.130 -2.259 7.363 1.00 96.81 84 SER A N 1
ATOM 611 C CA . SER A 1 84 ? -6.022 -2.782 8.142 1.00 96.81 84 SER A CA 1
ATOM 612 C C . SER A 1 84 ? -6.475 -3.411 9.451 1.00 96.81 84 SER A C 1
ATOM 614 O O . SER A 1 84 ? -7.604 -3.183 9.878 1.00 96.81 84 SER A O 1
ATOM 616 N N . ASP A 1 85 ? -5.632 -4.244 10.065 1.00 97.19 85 ASP A N 1
ATOM 617 C CA . ASP A 1 85 ? -5.893 -4.772 11.415 1.00 97.19 85 ASP A CA 1
ATOM 618 C C . ASP A 1 85 ? -5.140 -3.963 12.479 1.00 97.19 85 ASP A C 1
ATOM 620 O O . ASP A 1 85 ? -5.609 -3.826 13.610 1.00 97.19 85 ASP A O 1
ATOM 624 N N . LYS A 1 86 ? -3.971 -3.424 12.111 1.00 96.94 86 LYS A N 1
ATOM 625 C CA . LYS A 1 86 ? -3.161 -2.512 12.921 1.00 96.94 86 LYS A CA 1
ATOM 626 C C . LYS A 1 86 ? -2.694 -1.337 12.066 1.00 96.94 86 LYS A C 1
ATOM 628 O O . LYS A 1 86 ? -1.762 -1.489 11.280 1.00 96.94 86 LYS A O 1
ATOM 633 N N . LEU A 1 87 ? -3.303 -0.172 12.252 1.00 97.31 87 LEU A N 1
ATOM 634 C CA . LEU A 1 87 ? -2.868 1.085 11.639 1.00 97.31 87 LEU A CA 1
ATOM 635 C C . LEU A 1 87 ? -1.985 1.904 12.593 1.00 97.31 87 LEU A C 1
ATOM 637 O O . LEU A 1 87 ? -2.302 2.058 13.771 1.00 97.31 87 LEU A O 1
ATOM 641 N N . LYS A 1 88 ? -0.903 2.470 12.060 1.00 97.44 88 LYS A N 1
ATOM 642 C CA . LYS A 1 88 ? -0.150 3.596 12.627 1.00 97.44 88 LYS A CA 1
ATOM 643 C C . LYS A 1 88 ? 0.014 4.657 11.540 1.00 97.44 88 LYS A C 1
ATOM 645 O O . LYS A 1 88 ? 1.002 4.635 10.805 1.00 97.44 88 LYS A O 1
ATOM 650 N N . GLY A 1 89 ? -0.971 5.535 11.395 1.00 96.00 89 GLY A N 1
ATOM 651 C CA . GLY A 1 89 ? -0.989 6.549 10.345 1.00 96.00 89 GLY A CA 1
ATOM 652 C C . GLY A 1 89 ? -2.412 6.911 9.945 1.00 96.00 89 GLY A C 1
ATOM 653 O O . GLY A 1 89 ? -3.252 7.063 10.819 1.00 96.00 89 GLY A O 1
ATOM 654 N N . LEU A 1 90 ? -2.679 7.055 8.648 1.00 97.38 90 LEU A N 1
ATOM 655 C CA . LEU A 1 90 ? -3.940 7.594 8.140 1.00 97.38 90 LEU A CA 1
ATOM 656 C C . LEU A 1 90 ? -4.513 6.720 7.021 1.00 97.38 90 LEU A C 1
ATOM 658 O O . LEU A 1 90 ? -3.802 6.277 6.124 1.00 97.38 90 LEU A O 1
ATOM 662 N N . GLN A 1 91 ? -5.821 6.511 7.033 1.00 98.25 91 GLN A N 1
ATOM 663 C CA . GLN A 1 91 ? -6.570 6.019 5.884 1.00 98.25 91 GLN A CA 1
ATOM 664 C C . GLN A 1 91 ? -7.495 7.129 5.386 1.00 98.25 91 GLN A C 1
ATOM 666 O O . GLN A 1 91 ? -8.177 7.773 6.187 1.00 98.25 91 GLN A O 1
ATOM 671 N N . VAL A 1 92 ? -7.517 7.332 4.071 1.00 97.75 92 VAL A N 1
ATOM 672 C CA . VAL A 1 92 ? -8.376 8.300 3.389 1.00 97.75 92 VAL A CA 1
ATOM 673 C C . VAL A 1 92 ? -9.171 7.576 2.313 1.00 97.75 92 VAL A C 1
ATOM 675 O O . VAL A 1 92 ? -8.595 6.984 1.397 1.00 97.75 92 VAL A O 1
ATOM 678 N N . GLY A 1 93 ? -10.494 7.602 2.429 1.00 95.94 93 GLY A N 1
ATOM 679 C CA . GLY A 1 93 ? -11.371 6.889 1.509 1.00 95.94 93 GLY A CA 1
ATOM 680 C C . GLY A 1 93 ? -12.825 6.848 1.928 1.00 95.94 93 GLY A C 1
ATOM 681 O O . GLY A 1 93 ? -13.142 7.135 3.076 1.00 95.94 93 GLY A O 1
ATOM 682 N N . LEU A 1 94 ? -13.715 6.453 1.015 1.00 95.38 94 LEU A N 1
ATOM 683 C CA . LEU A 1 94 ? -15.153 6.359 1.299 1.00 95.38 94 LEU A CA 1
ATOM 684 C C . LEU A 1 94 ? -15.440 5.421 2.477 1.00 95.38 94 LEU A C 1
ATOM 686 O O . LEU A 1 94 ? -16.307 5.717 3.297 1.00 95.38 94 LEU A O 1
ATOM 690 N N . TRP A 1 95 ? -14.679 4.328 2.597 1.00 97.19 95 TRP A N 1
ATOM 691 C CA . TRP A 1 95 ? -14.803 3.381 3.701 1.00 97.19 95 TRP A CA 1
ATOM 692 C C . TRP A 1 95 ? -13.453 2.913 4.246 1.00 97.19 95 TRP A C 1
ATOM 694 O O . TRP A 1 95 ? -12.714 2.188 3.576 1.00 97.19 95 TRP A O 1
ATOM 704 N N . ASN A 1 96 ? -13.160 3.248 5.501 1.00 97.25 96 ASN A N 1
ATOM 705 C CA . ASN A 1 96 ? -11.910 2.891 6.164 1.00 97.25 96 ASN A CA 1
ATOM 706 C C . ASN A 1 96 ? -12.177 1.938 7.328 1.00 97.25 96 ASN A C 1
ATOM 708 O O . ASN A 1 96 ? -13.006 2.223 8.189 1.00 97.25 96 ASN A O 1
ATOM 712 N N . LYS A 1 97 ? -11.455 0.818 7.391 1.00 97.56 97 LYS A N 1
ATOM 713 C CA . LYS A 1 97 ? -11.535 -0.163 8.477 1.00 97.56 97 LYS A CA 1
ATOM 714 C C . LYS A 1 97 ? -10.158 -0.386 9.094 1.00 97.56 97 LYS A C 1
ATOM 716 O O . LYS A 1 97 ? -9.209 -0.709 8.384 1.00 97.56 97 LYS A O 1
ATOM 721 N N . ASN A 1 98 ? -10.074 -0.266 10.415 1.00 96.31 98 ASN A N 1
ATOM 722 C CA . ASN A 1 98 ? -8.893 -0.571 11.221 1.00 96.31 98 ASN A CA 1
ATOM 723 C C . ASN A 1 98 ? -9.294 -1.497 12.382 1.00 96.31 98 ASN A C 1
ATOM 725 O O . ASN A 1 98 ? -9.869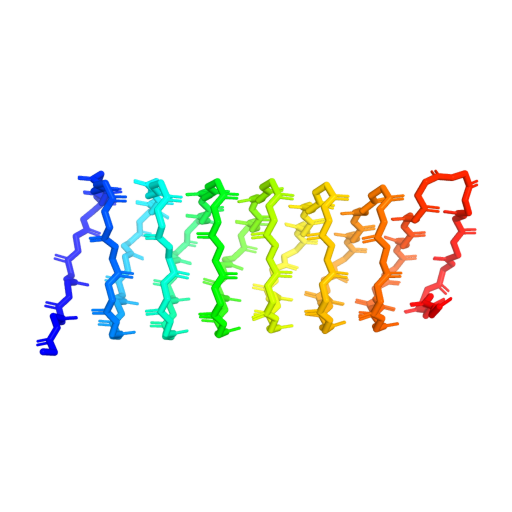 -1.054 13.381 1.00 96.31 98 ASN A O 1
ATOM 729 N N . GLY A 1 99 ? -9.059 -2.800 12.231 1.00 94.31 99 GLY A N 1
ATOM 730 C CA . GLY A 1 99 ? -9.499 -3.824 13.173 1.00 94.31 99 GLY A CA 1
ATOM 731 C C . GLY A 1 99 ? -11.017 -3.780 13.383 1.00 94.31 99 GLY A C 1
ATOM 732 O O . GLY A 1 99 ? -11.797 -4.067 12.469 1.00 94.31 99 GLY A O 1
ATOM 733 N N . LYS A 1 100 ? -11.441 -3.409 14.598 1.00 93.12 100 LYS A N 1
ATOM 734 C CA . LYS A 1 100 ? -12.861 -3.239 14.963 1.00 93.12 100 LYS A CA 1
ATOM 735 C C . LYS A 1 100 ? -13.430 -1.861 14.593 1.00 93.12 100 LYS A C 1
ATOM 737 O O . LYS A 1 100 ? -14.645 -1.721 14.516 1.00 93.12 100 LYS A O 1
ATOM 742 N N . ARG A 1 101 ? -12.585 -0.854 14.353 1.00 94.31 101 ARG A N 1
ATOM 743 C CA . ARG A 1 101 ? -13.008 0.509 13.998 1.00 94.31 101 ARG A CA 1
ATOM 744 C C . ARG A 1 101 ? -13.343 0.581 12.511 1.00 94.31 101 ARG A C 1
ATOM 746 O O . ARG A 1 101 ? -12.590 0.063 11.690 1.00 94.31 101 ARG A O 1
ATOM 753 N N . SER A 1 102 ? -14.453 1.225 12.165 1.00 95.88 102 SER A N 1
ATOM 754 C CA . SER A 1 102 ? -14.795 1.576 10.782 1.00 95.88 102 SER A CA 1
ATOM 755 C C . SER A 1 102 ? -15.268 3.025 10.737 1.00 95.88 102 SER A C 1
ATOM 757 O O . SER A 1 102 ? -16.132 3.393 11.527 1.00 95.88 102 SER A O 1
ATOM 759 N N . LEU A 1 103 ? -14.675 3.839 9.865 1.00 94.69 103 LEU A N 1
ATOM 760 C CA . LEU A 1 103 ? -14.982 5.262 9.713 1.00 94.69 103 LEU A CA 1
ATOM 761 C C . LEU A 1 103 ? -15.059 5.637 8.225 1.00 94.69 103 LEU A C 1
ATOM 763 O O . LEU A 1 103 ? -14.235 5.165 7.432 1.00 94.69 103 LEU A O 1
ATOM 767 N N . PRO A 1 104 ? -16.011 6.493 7.826 1.00 92.81 104 PRO A N 1
ATOM 768 C CA . PRO A 1 104 ? -16.034 7.058 6.487 1.00 92.81 104 PRO A CA 1
ATOM 769 C C . PRO A 1 104 ? -15.009 8.193 6.360 1.00 92.81 104 PRO A C 1
ATOM 771 O O . PRO A 1 104 ? -14.679 8.856 7.341 1.00 92.81 104 PRO A O 1
ATOM 774 N N . ILE A 1 105 ? -14.549 8.448 5.136 1.00 91.19 105 ILE A N 1
ATOM 775 C CA . ILE A 1 105 ? -13.675 9.561 4.716 1.00 91.19 105 ILE A CA 1
ATOM 776 C C . ILE A 1 105 ? -12.262 9.525 5.325 1.00 91.19 105 ILE A C 1
ATOM 778 O O . ILE A 1 105 ? -11.301 9.377 4.574 1.00 91.19 105 ILE A O 1
ATOM 782 N N . PHE A 1 106 ? -12.117 9.596 6.651 1.00 93.31 106 PHE A N 1
ATOM 783 C CA . PHE A 1 106 ? -10.834 9.610 7.362 1.00 93.31 106 PHE A CA 1
ATOM 784 C C . PHE A 1 106 ? -10.811 8.605 8.523 1.00 93.31 106 PHE A C 1
ATOM 786 O O . PHE A 1 106 ? -11.793 8.450 9.246 1.00 93.31 106 PHE A O 1
ATOM 793 N N . ASN A 1 107 ? -9.671 7.944 8.741 1.00 91.19 107 ASN A N 1
ATOM 794 C CA . ASN A 1 107 ? -9.437 7.075 9.900 1.00 91.19 107 ASN A CA 1
ATOM 795 C C . ASN A 1 107 ? -7.963 7.127 10.321 1.00 91.19 107 ASN A C 1
ATOM 797 O O . ASN A 1 107 ? -7.089 6.8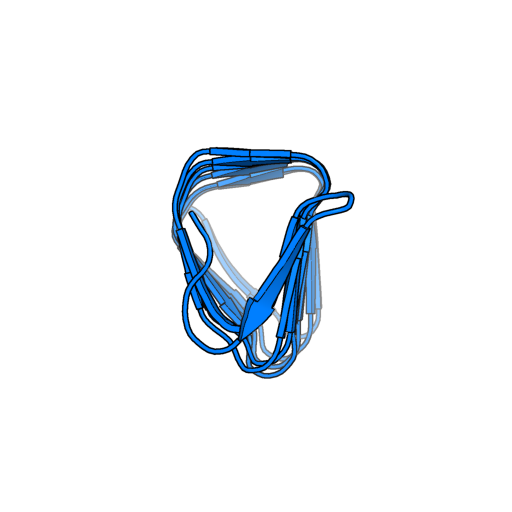74 9.493 1.00 91.19 107 ASN A O 1
ATOM 801 N N . PHE A 1 108 ? -7.704 7.439 11.590 1.00 85.81 108 PHE A N 1
ATOM 802 C CA . PHE A 1 108 ? -6.373 7.616 12.181 1.00 85.81 108 PHE A CA 1
ATOM 803 C C . PHE A 1 108 ? -6.205 6.775 13.455 1.00 85.81 108 PHE A C 1
ATOM 805 O O . PHE A 1 108 ? -7.228 6.465 14.119 1.00 85.81 108 PHE A O 1
#